Protein AF-A0A1V9G3S2-F1 (afdb_monomer)

Solvent-accessible surface area (backbone atoms only — not comparable to full-atom values): 9260 Å² total; per-residue (Å²): 131,86,78,76,66,83,57,57,68,55,54,50,47,52,50,50,33,53,51,34,44,53,53,33,52,53,51,50,54,53,57,68,68,64,76,70,94,48,82,66,55,58,58,52,54,50,54,49,58,47,56,34,50,53,49,46,52,51,48,52,52,44,67,72,45,56,88,65,54,80,70,61,67,39,54,50,50,20,49,50,29,43,46,42,25,61,47,49,43,49,50,51,48,53,49,52,50,50,50,47,69,74,71,43,94,69,85,59,66,65,58,56,52,50,53,52,48,51,39,51,54,48,26,53,49,25,46,54,55,18,50,53,33,45,50,51,44,51,50,52,44,69,65,56,80,73,72,81,74,81,73,61,95,77,59,70,80,77,72,65,84,128

Secondary structure (DSSP, 8-state):
-----THHHHHHHHHHHHHHHHHHHHHHHHHHHS----HHHHHHHHHHHHHHHHHHHHHHHHHHHTTT---HHHHHHHHHHHIIIIIIHHHHHHHHHHHHHHH-SS--HHHHHHHHHHHHHHHHHHHHHHHHHHHHHHHHHHH---------TT-GGGG---

Mean predicted aligned error: 10.39 Å

pLDDT: mean 77.56, std 13.77, range [38.25, 93.19]

Sequence (162 aa):
MQTRSWYTPFWIMVVVVIFACIQSLILFNVILKATTVSVGMGADLYVVMLLPLVLLVETIIYWVIRKRIKERKWVWVNLWLSLFGFVILRLLYLLILFIYYSFSTYHSPLVTILVSRIEYYGCWSCIIFGQIFFIVAVVRNYSNKNTLQPADPNDLLSELPG

Foldseek 3Di:
DPPPDLCVLLVLLVVLLVQLVVLLVVVLVVLVVVDDDDPVSVVVNVVSVVLSVVSVVLSVVCVVCSVLQPDCPLSVLLSVLSCCLRPVLSVVLVVVVCCCVVPDPDDDVVVNVVSVVCSVVSNVVSNVVSVVSSVVRVCVSVVPPDDDPDPDPPPPVVPDDD

Structure (mmCIF, N/CA/C/O backbone):
data_AF-A0A1V9G3S2-F1
#
_entry.id   AF-A0A1V9G3S2-F1
#
loop_
_atom_site.group_PDB
_atom_site.id
_atom_site.type_symbol
_atom_site.label_atom_id
_atom_site.label_alt_id
_atom_site.label_comp_id
_atom_site.label_asym_id
_atom_site.label_entity_id
_atom_site.label_seq_id
_atom_site.pdbx_PDB_ins_code
_atom_site.Cartn_x
_atom_site.Cartn_y
_atom_site.Cartn_z
_atom_site.occupancy
_atom_site.B_iso_or_equiv
_atom_site.auth_seq_id
_atom_site.auth_comp_id
_atom_site.auth_asym_id
_atom_site.auth_atom_id
_atom_site.pdbx_PDB_model_num
ATOM 1 N N . MET A 1 1 ? 5.519 2.482 34.082 1.00 41.91 1 MET A N 1
ATOM 2 C CA . MET A 1 1 ? 5.368 2.065 32.668 1.00 41.91 1 MET A CA 1
ATOM 3 C C . MET A 1 1 ? 4.881 3.264 31.866 1.00 41.91 1 MET A C 1
ATOM 5 O O . MET A 1 1 ? 3.764 3.704 32.097 1.00 41.91 1 MET A O 1
ATOM 9 N N . GLN A 1 2 ? 5.712 3.840 30.989 1.00 38.25 2 GLN A N 1
ATOM 10 C CA . GLN A 1 2 ? 5.280 4.940 30.116 1.00 38.25 2 GLN A CA 1
ATOM 11 C C . GLN A 1 2 ? 4.151 4.446 29.206 1.00 38.25 2 GLN A C 1
ATOM 13 O O . GLN A 1 2 ? 4.324 3.500 28.433 1.00 38.25 2 GLN A O 1
ATOM 18 N N . THR A 1 3 ? 2.985 5.077 29.310 1.00 48.62 3 THR A N 1
ATOM 19 C CA . THR A 1 3 ? 1.847 4.865 28.421 1.00 48.62 3 THR A CA 1
ATOM 20 C C . THR A 1 3 ? 2.268 5.278 27.013 1.00 48.62 3 THR A C 1
ATOM 22 O O . THR A 1 3 ? 2.220 6.448 26.647 1.00 48.62 3 THR A O 1
ATOM 25 N N . ARG A 1 4 ? 2.744 4.317 26.204 1.00 56.09 4 ARG A N 1
ATOM 26 C CA . ARG A 1 4 ? 3.074 4.569 24.793 1.00 56.09 4 ARG A CA 1
ATOM 27 C C . ARG A 1 4 ? 1.887 5.284 24.150 1.00 56.09 4 ARG A C 1
ATOM 29 O O . ARG A 1 4 ? 0.773 4.753 24.149 1.00 56.09 4 ARG A O 1
ATOM 36 N N . SER A 1 5 ? 2.135 6.479 23.635 1.00 60.56 5 SER A N 1
ATOM 37 C CA . SER A 1 5 ? 1.140 7.364 23.039 1.00 60.56 5 SER A CA 1
ATOM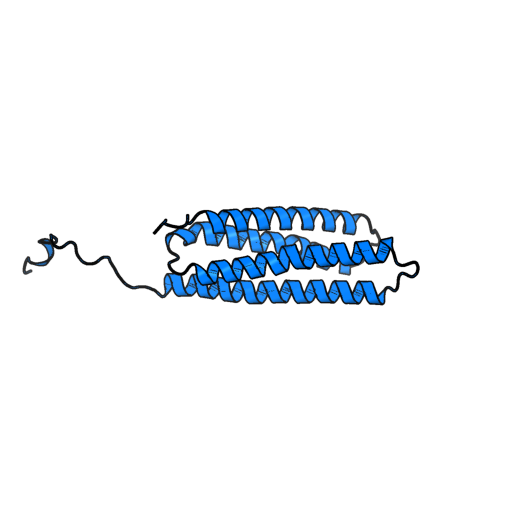 38 C C . SER A 1 5 ? 0.301 6.636 21.975 1.00 60.56 5 SER A C 1
ATOM 40 O O . SER A 1 5 ? 0.840 5.995 21.076 1.00 60.56 5 SER A O 1
ATOM 42 N N . TRP A 1 6 ? -1.032 6.709 22.072 1.00 62.22 6 TRP A N 1
ATOM 43 C CA . TRP A 1 6 ? -1.961 6.169 21.059 1.00 62.22 6 TRP A CA 1
ATOM 44 C C . TRP A 1 6 ? -1.836 6.875 19.699 1.00 62.22 6 TRP A C 1
ATOM 46 O O . TRP A 1 6 ? -2.352 6.385 18.694 1.00 62.22 6 TRP A O 1
ATOM 56 N N . TYR A 1 7 ? -1.145 8.014 19.662 1.00 69.94 7 TYR A N 1
ATOM 57 C CA . TYR A 1 7 ? -0.992 8.838 18.472 1.00 69.94 7 TYR A CA 1
ATOM 58 C C . TYR A 1 7 ? 0.050 8.284 17.492 1.00 69.94 7 TYR A C 1
ATOM 60 O O . TYR A 1 7 ? -0.078 8.515 16.295 1.00 69.94 7 TYR A O 1
ATOM 68 N N . THR A 1 8 ? 1.042 7.516 17.957 1.00 77.69 8 THR A N 1
ATOM 69 C CA . THR A 1 8 ? 2.154 7.038 17.116 1.00 77.69 8 THR A CA 1
ATOM 70 C C . THR A 1 8 ? 1.709 6.204 15.903 1.00 77.69 8 THR A C 1
ATOM 72 O O . THR A 1 8 ? 2.078 6.572 14.793 1.00 77.69 8 THR A O 1
ATOM 75 N N . PRO A 1 9 ? 0.886 5.140 16.038 1.00 78.94 9 PRO A N 1
ATOM 76 C CA . PRO A 1 9 ? 0.451 4.355 14.876 1.00 78.94 9 PRO A CA 1
ATOM 77 C C . PRO A 1 9 ? -0.442 5.151 13.914 1.00 78.94 9 PRO A C 1
ATOM 79 O O . PRO A 1 9 ? -0.352 4.959 12.708 1.00 78.94 9 PRO A O 1
ATOM 82 N N . PHE A 1 10 ? -1.255 6.086 14.422 1.00 82.50 10 PHE A N 1
ATOM 83 C CA . PHE A 1 10 ? -2.083 6.944 13.570 1.00 82.50 10 PHE A CA 1
ATOM 84 C C . PHE A 1 10 ? -1.224 7.841 12.674 1.00 82.50 10 PHE A C 1
ATOM 86 O O . PHE A 1 10 ? -1.415 7.861 11.463 1.00 82.50 10 PHE A O 1
ATOM 93 N N . TRP A 1 11 ? -0.257 8.553 13.260 1.00 85.50 11 TRP A N 1
ATOM 94 C CA . TRP A 1 11 ? 0.624 9.431 12.490 1.00 85.50 11 TRP A CA 1
ATOM 95 C C . TRP A 1 11 ? 1.443 8.659 11.460 1.00 85.50 11 TRP A C 1
ATOM 97 O O . TRP A 1 11 ? 1.634 9.149 10.353 1.00 85.50 11 TRP A O 1
ATOM 107 N N . ILE A 1 12 ? 1.862 7.432 11.781 1.00 87.25 12 ILE A N 1
ATOM 108 C CA . ILE A 1 12 ? 2.551 6.576 10.813 1.00 87.25 12 ILE A CA 1
ATOM 109 C C . ILE A 1 12 ? 1.620 6.208 9.646 1.00 87.25 12 ILE A C 1
ATOM 111 O O . ILE A 1 12 ? 2.051 6.315 8.504 1.00 87.25 12 ILE A O 1
ATOM 115 N N . MET A 1 13 ? 0.349 5.853 9.884 1.00 85.69 13 MET A N 1
ATOM 116 C CA . MET A 1 13 ? -0.605 5.604 8.788 1.00 85.69 13 MET A CA 1
ATOM 117 C C . MET A 1 13 ? -0.814 6.843 7.913 1.00 85.69 13 MET A C 1
ATOM 119 O O . MET A 1 13 ? -0.790 6.732 6.692 1.00 85.69 13 MET A O 1
ATOM 123 N N . VAL A 1 14 ? -0.942 8.030 8.516 1.00 87.50 14 VAL A N 1
ATOM 124 C CA . VAL A 1 14 ? -1.052 9.296 7.769 1.00 87.50 14 VAL A CA 1
ATOM 125 C C . VAL A 1 14 ? 0.174 9.517 6.884 1.00 87.50 14 VAL A C 1
ATOM 127 O O . VAL A 1 14 ? 0.035 9.846 5.709 1.00 87.50 14 VAL A O 1
ATOM 130 N N . VAL A 1 15 ? 1.375 9.294 7.420 1.00 89.19 15 VAL A N 1
ATOM 131 C CA . VAL A 1 15 ? 2.619 9.388 6.648 1.00 89.19 15 VAL A CA 1
ATOM 132 C C . VAL A 1 15 ? 2.617 8.382 5.493 1.00 89.19 15 VAL A C 1
ATOM 134 O O . VAL A 1 15 ? 2.918 8.764 4.365 1.00 89.19 15 VAL A O 1
ATOM 137 N N . VAL A 1 16 ? 2.214 7.130 5.730 1.00 87.75 16 VAL A N 1
ATOM 138 C CA . VAL A 1 16 ? 2.106 6.099 4.682 1.00 87.75 16 VAL A CA 1
ATOM 139 C C . VAL A 1 16 ? 1.115 6.511 3.589 1.00 87.75 16 VAL A C 1
ATOM 141 O O . VAL A 1 16 ? 1.440 6.373 2.413 1.00 87.75 16 VAL A O 1
ATOM 144 N N . VAL A 1 17 ? -0.042 7.083 3.943 1.00 88.81 17 VAL A N 1
ATOM 145 C CA . VAL A 1 17 ? -1.015 7.620 2.974 1.00 88.81 17 VAL A CA 1
ATOM 146 C C . VAL A 1 17 ? -0.388 8.724 2.125 1.00 88.81 17 VAL A C 1
ATOM 148 O O . VAL A 1 17 ? -0.503 8.689 0.904 1.00 88.81 17 VAL A O 1
ATOM 151 N N . ILE A 1 18 ? 0.309 9.683 2.744 1.00 90.25 18 ILE A N 1
ATOM 152 C CA . ILE A 1 18 ? 0.969 10.780 2.019 1.00 90.25 18 ILE A CA 1
ATOM 153 C C . ILE A 1 18 ? 1.990 10.225 1.022 1.00 90.25 18 ILE A C 1
ATOM 155 O O . ILE A 1 18 ? 1.979 10.610 -0.149 1.00 90.25 18 ILE A O 1
ATOM 159 N N . PHE A 1 19 ? 2.833 9.284 1.453 1.00 88.75 19 PHE A N 1
ATOM 160 C CA . PHE A 1 19 ? 3.797 8.633 0.567 1.00 88.75 19 PHE A CA 1
ATOM 161 C C . PHE A 1 19 ? 3.112 7.869 -0.570 1.00 88.75 19 PHE A C 1
ATOM 163 O O . PHE A 1 19 ? 3.522 8.014 -1.722 1.00 88.75 19 PHE A O 1
ATOM 170 N N . ALA A 1 20 ? 2.047 7.118 -0.281 1.00 85.75 20 ALA A N 1
ATOM 171 C CA . ALA A 1 20 ? 1.281 6.390 -1.289 1.00 85.75 20 ALA A CA 1
ATOM 172 C C . ALA A 1 20 ? 0.647 7.340 -2.322 1.00 85.75 20 ALA A C 1
ATOM 174 O O . ALA A 1 20 ? 0.705 7.068 -3.523 1.00 85.75 20 ALA A O 1
ATOM 175 N N . CYS A 1 21 ? 0.107 8.484 -1.888 1.00 87.75 21 CYS A N 1
ATOM 176 C CA . CYS A 1 21 ? -0.424 9.518 -2.777 1.00 87.75 21 CYS A CA 1
ATOM 177 C C . CYS A 1 21 ? 0.666 10.099 -3.685 1.00 87.75 21 CYS A C 1
ATOM 179 O O . CYS A 1 21 ? 0.480 10.161 -4.899 1.00 87.75 21 CYS A O 1
ATOM 181 N N . ILE A 1 22 ? 1.820 10.482 -3.126 1.00 88.50 22 ILE A N 1
ATOM 182 C CA . ILE A 1 22 ? 2.942 11.033 -3.902 1.00 88.50 22 ILE A CA 1
ATOM 183 C C . ILE A 1 22 ? 3.423 10.018 -4.943 1.00 88.50 22 ILE A C 1
ATOM 185 O O . ILE A 1 22 ? 3.563 10.356 -6.117 1.00 88.50 22 ILE A O 1
ATOM 189 N N . GLN A 1 23 ? 3.631 8.763 -4.544 1.00 82.81 23 GLN A N 1
ATOM 190 C CA . GLN A 1 23 ? 4.055 7.705 -5.461 1.00 82.81 23 GLN A CA 1
ATOM 191 C C . GLN A 1 23 ? 3.026 7.462 -6.570 1.00 82.81 23 GLN A C 1
ATOM 193 O O . GLN A 1 23 ? 3.402 7.294 -7.729 1.00 82.81 23 GLN A O 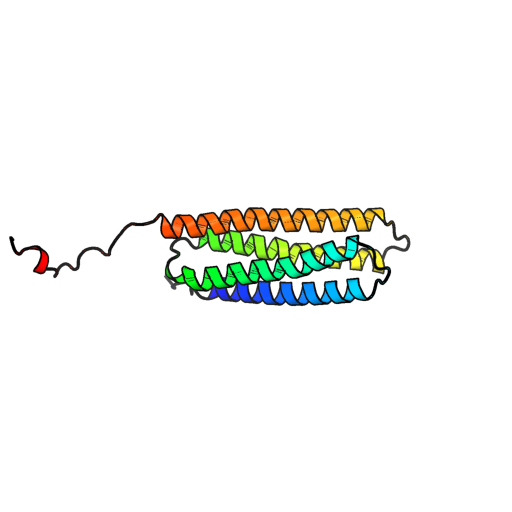1
ATOM 198 N N . SER A 1 24 ? 1.734 7.483 -6.236 1.00 83.19 24 SER A N 1
ATOM 199 C CA . SER A 1 24 ? 0.652 7.315 -7.211 1.00 83.19 24 SER A CA 1
ATOM 200 C C . SER A 1 24 ? 0.607 8.473 -8.208 1.00 83.19 24 SER A C 1
ATOM 202 O O . SER A 1 24 ? 0.467 8.233 -9.402 1.00 83.19 24 SER A O 1
ATOM 204 N N . LEU A 1 25 ? 0.828 9.714 -7.758 1.00 84.88 25 LEU A N 1
ATOM 205 C CA . LEU A 1 25 ? 0.929 10.889 -8.630 1.00 84.88 25 LEU A CA 1
ATOM 206 C C . LEU A 1 25 ? 2.154 10.840 -9.553 1.00 84.88 25 LEU A C 1
ATOM 208 O O . LEU A 1 25 ? 2.059 11.220 -10.721 1.00 84.88 25 LEU A O 1
ATOM 212 N N . ILE A 1 26 ? 3.303 10.372 -9.056 1.00 82.94 26 ILE A N 1
ATOM 213 C CA . ILE A 1 26 ? 4.501 10.176 -9.885 1.00 82.94 26 ILE A CA 1
ATOM 214 C C . ILE A 1 26 ? 4.206 9.136 -10.968 1.00 82.94 26 ILE A C 1
ATOM 216 O O . ILE A 1 26 ? 4.436 9.399 -12.147 1.00 82.94 26 ILE A O 1
ATOM 220 N N . LEU A 1 27 ? 3.650 7.983 -10.587 1.00 76.94 27 LEU A N 1
ATOM 221 C CA . LEU A 1 27 ? 3.370 6.898 -11.525 1.00 76.94 27 LEU A CA 1
ATOM 222 C C . LEU A 1 27 ? 2.308 7.299 -12.558 1.00 76.94 27 LEU A C 1
ATOM 224 O O . LEU A 1 27 ? 2.474 7.032 -13.743 1.00 76.94 27 LEU A O 1
ATOM 228 N N . PHE A 1 28 ? 1.268 8.014 -12.127 1.00 80.44 28 PHE A N 1
ATOM 229 C CA . PHE A 1 28 ? 0.245 8.590 -12.997 1.00 80.44 28 PHE A CA 1
ATOM 230 C C . PHE A 1 28 ? 0.858 9.512 -14.060 1.00 80.44 28 PHE A C 1
ATOM 232 O O . PHE A 1 28 ? 0.576 9.367 -15.248 1.00 80.44 28 PHE A O 1
ATOM 239 N N . ASN A 1 29 ? 1.759 10.413 -13.656 1.00 78.56 29 ASN A N 1
ATOM 240 C CA . ASN A 1 29 ? 2.466 11.293 -14.588 1.00 78.56 29 ASN A CA 1
ATOM 241 C C . ASN A 1 29 ? 3.364 10.525 -15.568 1.00 78.56 29 ASN A C 1
ATOM 243 O O . ASN A 1 29 ? 3.469 10.918 -16.729 1.00 78.56 29 ASN A O 1
ATOM 247 N N . VAL A 1 30 ? 4.018 9.448 -15.123 1.00 75.44 30 VAL A N 1
ATOM 248 C CA . VAL A 1 30 ? 4.837 8.589 -15.994 1.00 75.44 30 VAL A CA 1
ATOM 249 C C . VAL A 1 30 ? 3.962 7.874 -17.027 1.00 75.44 30 VAL A C 1
ATOM 251 O O . VAL A 1 30 ? 4.288 7.898 -18.211 1.00 75.44 30 VAL A O 1
ATOM 254 N N . ILE A 1 31 ? 2.827 7.308 -16.604 1.00 73.56 31 ILE A N 1
ATOM 255 C CA . ILE A 1 31 ? 1.871 6.622 -17.486 1.00 73.56 31 ILE A CA 1
ATOM 256 C C . ILE A 1 31 ? 1.319 7.585 -18.544 1.00 73.56 31 ILE A C 1
ATOM 258 O O . ILE A 1 31 ? 1.341 7.259 -19.728 1.00 73.56 31 ILE A O 1
ATOM 262 N N . LEU A 1 32 ? 0.889 8.790 -18.150 1.00 71.94 32 LEU A N 1
ATOM 263 C CA . LEU A 1 32 ? 0.362 9.788 -19.089 1.00 71.94 32 LEU A CA 1
ATOM 264 C C . LEU A 1 32 ? 1.380 10.216 -20.156 1.00 71.94 32 LEU A C 1
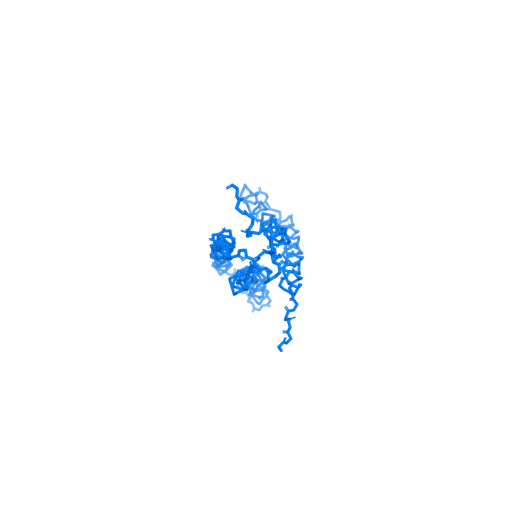ATOM 266 O O . LEU A 1 32 ? 1.001 10.525 -21.285 1.00 71.94 32 LEU A O 1
ATOM 270 N N . LYS A 1 33 ? 2.672 10.243 -19.811 1.00 71.00 33 LYS A N 1
ATOM 271 C CA . LYS A 1 33 ? 3.750 10.624 -20.733 1.00 71.00 33 LYS A CA 1
ATOM 272 C C . LYS A 1 33 ? 4.181 9.494 -21.674 1.00 71.00 33 LYS A C 1
ATOM 274 O O . LYS A 1 33 ? 4.789 9.782 -22.697 1.00 71.00 33 LYS A O 1
ATOM 279 N N . ALA A 1 34 ? 3.873 8.233 -21.367 1.00 66.62 34 ALA A N 1
ATOM 280 C CA . ALA A 1 34 ? 4.286 7.057 -22.145 1.00 66.62 34 ALA A CA 1
ATOM 281 C C . ALA A 1 34 ? 3.351 6.749 -23.341 1.00 66.62 34 ALA A C 1
ATOM 283 O O . ALA A 1 34 ? 3.080 5.596 -23.665 1.00 66.62 34 ALA A O 1
ATOM 284 N N . THR A 1 35 ? 2.811 7.784 -23.981 1.00 49.62 35 THR A N 1
ATOM 285 C CA . THR A 1 35 ? 1.619 7.778 -24.841 1.00 49.62 35 THR A CA 1
ATOM 286 C C . THR A 1 35 ? 1.674 6.815 -26.041 1.00 49.62 35 THR A C 1
ATOM 288 O O . THR A 1 35 ? 2.106 7.162 -27.133 1.00 49.62 35 THR A O 1
ATOM 291 N N . THR A 1 36 ? 1.085 5.630 -25.864 1.00 53.28 36 THR A N 1
ATOM 292 C CA . THR A 1 36 ? 0.113 5.046 -26.806 1.00 53.28 36 THR A CA 1
ATOM 293 C C . THR A 1 36 ? -1.069 4.554 -25.972 1.00 53.28 36 THR A C 1
ATOM 295 O O . THR A 1 36 ? -0.938 3.654 -25.145 1.00 53.28 36 THR A O 1
ATOM 298 N N . VAL A 1 37 ? -2.219 5.223 -26.099 1.00 52.56 37 VAL A N 1
ATOM 299 C CA . VAL A 1 37 ? -3.398 4.963 -25.259 1.00 52.56 37 VAL A CA 1
ATOM 300 C C . VAL A 1 37 ? -4.016 3.631 -25.681 1.00 52.56 37 VAL A C 1
ATOM 302 O O . VAL A 1 37 ? -4.776 3.563 -26.643 1.00 52.56 37 VAL A O 1
ATOM 305 N N . SER A 1 38 ? -3.662 2.559 -24.975 1.00 54.50 38 SER A N 1
ATOM 306 C CA . SER A 1 38 ? -4.347 1.270 -25.073 1.00 54.50 38 SER A CA 1
ATOM 307 C C . SER A 1 38 ? -5.404 1.153 -23.973 1.00 54.50 38 SER A C 1
ATOM 309 O O . SER A 1 38 ? -5.277 1.749 -22.904 1.00 54.50 38 SER A O 1
ATOM 311 N N . VAL A 1 39 ? -6.446 0.352 -24.206 1.00 53.94 39 VAL A N 1
ATOM 312 C CA . VAL A 1 39 ? -7.538 0.107 -23.240 1.00 53.94 39 VAL A CA 1
ATOM 313 C C . VAL A 1 39 ? -7.010 -0.444 -21.897 1.00 53.94 39 VAL A C 1
ATOM 315 O O . VAL A 1 39 ? -7.619 -0.210 -20.856 1.00 53.94 39 VAL A O 1
ATOM 318 N N . GLY A 1 40 ? -5.833 -1.086 -21.891 1.00 57.06 40 GLY A N 1
ATOM 319 C CA . GLY A 1 40 ? -5.159 -1.557 -20.675 1.00 57.06 40 GLY A CA 1
ATOM 320 C C . GLY A 1 40 ? -4.699 -0.438 -19.730 1.00 57.06 40 GLY A C 1
ATOM 321 O O . GLY A 1 40 ? -4.782 -0.603 -18.516 1.00 57.06 40 GLY A O 1
ATOM 322 N N . MET A 1 41 ? -4.328 0.739 -20.253 1.00 58.78 41 MET A N 1
ATOM 323 C CA . MET A 1 41 ? -3.894 1.877 -19.423 1.00 58.78 41 MET A CA 1
ATOM 324 C C . MET A 1 41 ? -5.007 2.404 -18.509 1.00 58.78 41 MET A C 1
ATOM 326 O O . MET A 1 41 ? -4.717 2.902 -17.424 1.00 58.78 41 MET A O 1
ATOM 330 N N . GLY A 1 42 ? -6.277 2.304 -18.918 1.00 56.03 42 GLY A N 1
ATOM 331 C CA . GLY A 1 42 ? -7.408 2.754 -18.099 1.00 56.03 42 GLY A CA 1
ATOM 332 C C . GLY A 1 42 ? -7.575 1.927 -16.821 1.00 56.03 42 GLY A C 1
ATOM 333 O O . GLY A 1 42 ? -7.829 2.484 -15.752 1.00 56.03 42 GLY A O 1
ATOM 334 N N . ALA A 1 43 ? -7.367 0.610 -16.916 1.00 60.38 43 ALA A N 1
ATOM 335 C CA . ALA A 1 43 ? -7.391 -0.289 -15.765 1.00 60.38 43 ALA A CA 1
ATOM 336 C C . ALA A 1 43 ? -6.202 -0.026 -14.828 1.00 60.38 43 ALA A C 1
ATOM 338 O O . ALA A 1 43 ? -6.387 0.067 -13.614 1.00 60.38 43 ALA A O 1
ATOM 339 N N . ASP A 1 44 ? -5.009 0.188 -15.386 1.00 64.81 44 ASP A N 1
ATOM 340 C CA . ASP A 1 44 ? -3.811 0.495 -14.600 1.00 64.81 44 ASP A CA 1
ATOM 341 C C . ASP A 1 44 ? -3.940 1.838 -13.863 1.00 64.81 44 ASP A C 1
ATOM 343 O O . ASP A 1 44 ? -3.636 1.931 -12.673 1.00 64.81 44 ASP A O 1
ATOM 347 N N . LEU A 1 45 ? -4.475 2.872 -14.522 1.00 66.75 45 LEU A N 1
ATOM 348 C CA . LEU A 1 45 ? -4.741 4.180 -13.911 1.00 66.75 45 LEU A CA 1
ATOM 349 C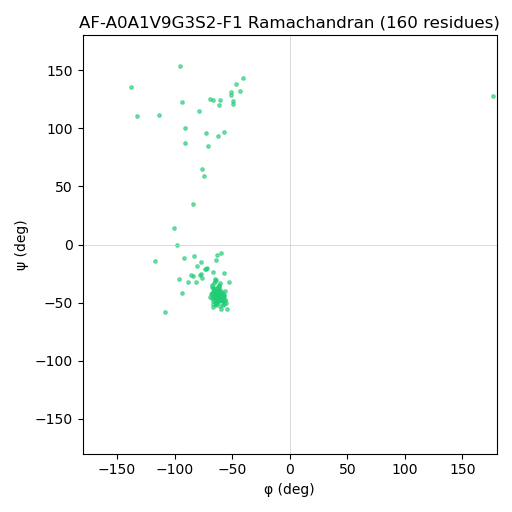 C . LEU A 1 45 ? -5.761 4.095 -12.769 1.00 66.75 45 LEU A C 1
ATOM 351 O O . LEU A 1 45 ? -5.575 4.731 -11.728 1.00 66.75 45 LEU A O 1
ATOM 355 N N . TYR A 1 46 ? -6.815 3.295 -12.942 1.00 69.19 46 TYR A N 1
ATOM 356 C CA . TYR A 1 46 ? -7.820 3.074 -11.906 1.00 69.19 46 TYR A CA 1
ATOM 357 C C . TYR A 1 46 ? -7.213 2.405 -10.666 1.00 69.19 46 TYR A C 1
ATOM 359 O O . TYR A 1 46 ? -7.418 2.873 -9.546 1.00 69.19 46 TYR A O 1
ATOM 367 N N . VAL A 1 47 ? -6.398 1.363 -10.857 1.00 70.31 47 VAL A N 1
ATOM 368 C CA . VAL A 1 47 ? -5.729 0.648 -9.757 1.00 70.31 47 VAL A CA 1
ATOM 369 C C . VAL A 1 47 ? -4.758 1.562 -9.002 1.00 70.31 47 VAL A C 1
ATOM 371 O O . VAL A 1 47 ? -4.731 1.543 -7.771 1.00 70.31 47 VAL A O 1
ATOM 374 N N . VAL A 1 48 ? -4.009 2.411 -9.714 1.00 74.00 48 VAL A N 1
ATOM 375 C CA . VAL A 1 48 ? -3.057 3.360 -9.110 1.00 74.00 48 VAL A CA 1
ATOM 376 C C . VAL A 1 48 ? -3.751 4.357 -8.178 1.00 74.00 48 VAL A C 1
ATOM 378 O O . VAL A 1 48 ? -3.203 4.681 -7.128 1.00 74.00 48 VAL A O 1
ATOM 381 N N . MET A 1 49 ? -4.956 4.818 -8.520 1.00 77.00 49 MET A N 1
ATOM 382 C CA . MET A 1 49 ? -5.713 5.767 -7.691 1.00 77.00 49 MET A CA 1
ATOM 383 C C . MET A 1 49 ? -6.520 5.091 -6.574 1.00 77.00 49 MET A C 1
ATOM 385 O O . MET A 1 49 ? -6.759 5.700 -5.531 1.00 77.00 49 MET A O 1
ATOM 389 N N . LEU A 1 50 ? -6.921 3.830 -6.757 1.00 82.25 50 LEU A N 1
ATOM 390 C CA . LEU A 1 50 ? -7.692 3.078 -5.764 1.00 82.25 50 LEU A CA 1
ATOM 391 C C . LEU A 1 50 ? -6.876 2.803 -4.490 1.00 82.25 50 LEU A C 1
ATOM 393 O O . LEU A 1 50 ? -7.380 2.929 -3.377 1.00 82.25 50 LEU A O 1
ATOM 397 N N . LEU A 1 51 ? -5.601 2.453 -4.654 1.00 81.25 51 LEU A N 1
ATOM 398 C CA . LEU A 1 51 ? -4.680 2.086 -3.575 1.00 81.25 51 LEU A CA 1
ATOM 399 C C . LEU A 1 51 ? -4.556 3.142 -2.452 1.00 81.25 51 LEU A C 1
ATOM 401 O O . LEU A 1 51 ? -4.809 2.805 -1.291 1.00 81.25 51 LEU A O 1
ATOM 405 N N . PRO A 1 52 ? -4.217 4.415 -2.738 1.00 85.19 52 PRO A N 1
ATOM 406 C CA . PRO A 1 52 ? -4.158 5.448 -1.705 1.00 85.19 52 PRO A CA 1
ATOM 407 C C . PRO A 1 52 ? -5.531 5.739 -1.085 1.00 85.19 52 PRO A C 1
ATOM 409 O O . PRO A 1 52 ? -5.609 6.077 0.096 1.00 85.19 52 PRO A O 1
ATOM 412 N N . LEU A 1 53 ? -6.618 5.567 -1.844 1.00 88.25 53 LEU A N 1
ATOM 413 C CA . LEU A 1 53 ? -7.978 5.761 -1.344 1.00 88.25 53 LEU A CA 1
ATOM 414 C C . LEU A 1 53 ? -8.349 4.693 -0.305 1.00 88.25 53 LEU A C 1
ATOM 416 O O . LEU A 1 53 ? -8.902 5.034 0.739 1.00 88.25 53 LEU A O 1
ATOM 420 N N . VAL A 1 54 ? -7.981 3.428 -0.533 1.00 87.19 54 VAL A N 1
ATOM 421 C CA . VAL A 1 54 ? -8.165 2.345 0.449 1.00 87.19 54 VAL A CA 1
ATOM 422 C C . VAL A 1 54 ? -7.439 2.671 1.758 1.00 87.19 54 VAL A C 1
ATOM 424 O O . VAL A 1 54 ? -8.059 2.643 2.820 1.00 87.19 54 VAL A O 1
ATOM 427 N N . LEU A 1 55 ? -6.165 3.073 1.697 1.00 86.88 55 LEU A N 1
ATOM 428 C CA . LEU A 1 55 ? -5.398 3.466 2.888 1.00 86.88 55 LEU A CA 1
ATOM 429 C C . LEU A 1 55 ? -5.992 4.683 3.611 1.00 86.88 55 LEU A C 1
ATOM 431 O O . LEU A 1 55 ? -5.964 4.756 4.843 1.00 86.88 55 LEU A O 1
ATOM 435 N N . LEU A 1 56 ? -6.528 5.651 2.865 1.00 89.69 56 LEU A N 1
ATOM 436 C CA . LEU A 1 56 ? -7.208 6.811 3.438 1.00 89.69 56 LEU A CA 1
ATOM 437 C C . LEU A 1 56 ? -8.448 6.370 4.227 1.00 89.69 56 LEU A C 1
ATOM 439 O O . LEU A 1 56 ? -8.620 6.782 5.376 1.00 89.69 56 LEU A O 1
ATOM 443 N N . VAL A 1 57 ? -9.275 5.495 3.647 1.00 90.69 57 VAL A N 1
ATOM 444 C CA . VAL A 1 57 ? -10.462 4.935 4.310 1.00 90.69 57 VAL A CA 1
ATOM 445 C C . VAL A 1 57 ? -10.068 4.180 5.578 1.00 90.69 57 VAL A C 1
ATOM 447 O O . VAL A 1 57 ? -10.640 4.437 6.638 1.00 90.69 57 VAL A O 1
ATOM 450 N N . GLU A 1 58 ? -9.050 3.321 5.522 1.00 87.81 58 GLU A N 1
ATOM 451 C CA . GLU A 1 58 ? -8.543 2.627 6.710 1.00 87.81 58 GLU A CA 1
ATOM 452 C C . GLU A 1 58 ? -8.067 3.593 7.796 1.00 87.81 58 GLU A C 1
ATOM 454 O O . GLU A 1 58 ? -8.366 3.407 8.977 1.00 87.81 58 GLU A O 1
ATOM 459 N N . THR A 1 59 ? -7.352 4.648 7.405 1.00 88.50 59 THR A N 1
ATOM 460 C CA . THR A 1 59 ? -6.833 5.664 8.328 1.00 88.50 59 THR A CA 1
ATOM 461 C C . THR A 1 59 ? -7.971 6.414 9.023 1.00 88.50 59 THR A C 1
ATOM 463 O O . THR A 1 59 ? -7.910 6.644 10.235 1.00 88.50 59 THR A O 1
ATOM 466 N N . ILE A 1 60 ? -9.036 6.751 8.289 1.00 89.88 60 ILE A N 1
ATOM 467 C CA . ILE A 1 60 ? -10.241 7.388 8.837 1.00 89.88 60 ILE A CA 1
ATOM 468 C C . ILE A 1 60 ? -10.951 6.439 9.803 1.00 89.88 60 ILE A C 1
ATOM 470 O O . ILE A 1 60 ? -11.254 6.831 10.933 1.00 89.88 60 ILE A O 1
ATOM 474 N N . ILE A 1 61 ? -11.175 5.182 9.405 1.00 88.50 61 ILE A N 1
ATOM 475 C CA . ILE A 1 61 ? -11.809 4.187 10.277 1.00 88.50 61 ILE A CA 1
ATOM 476 C C . ILE A 1 61 ? -10.982 4.037 11.554 1.00 88.50 61 ILE A C 1
ATOM 478 O O . ILE A 1 61 ? -11.533 4.142 12.651 1.00 88.50 61 ILE A O 1
ATOM 482 N N . TYR A 1 62 ? -9.661 3.883 11.431 1.00 84.75 62 TYR A N 1
ATOM 483 C CA . TYR A 1 62 ? -8.752 3.786 12.566 1.00 84.75 62 TYR A CA 1
ATOM 484 C C . TYR A 1 62 ? -8.852 5.005 13.488 1.00 84.75 62 TYR A C 1
ATOM 486 O O . TYR A 1 62 ? -8.960 4.843 14.703 1.00 84.75 62 TYR A O 1
ATOM 494 N N . TRP A 1 63 ? -8.891 6.224 12.945 1.00 85.44 63 TRP A N 1
ATOM 495 C CA . TRP A 1 63 ? -9.065 7.444 13.738 1.00 85.44 63 TRP A CA 1
ATOM 496 C C . TRP A 1 63 ? -10.335 7.422 14.597 1.00 85.44 63 TRP A C 1
ATOM 498 O O . TRP A 1 63 ? -10.295 7.838 15.762 1.00 85.44 63 TRP A O 1
ATOM 508 N N . VAL A 1 64 ? -11.438 6.908 14.046 1.00 86.38 64 VAL A N 1
ATOM 509 C CA . VAL A 1 64 ? -12.725 6.793 14.743 1.00 86.38 64 VAL A CA 1
ATOM 510 C C . VAL A 1 64 ? -12.660 5.738 15.851 1.00 86.38 64 VAL A C 1
ATOM 512 O O . VAL A 1 64 ? -13.086 5.996 16.979 1.00 86.38 64 VAL A O 1
ATOM 515 N N . ILE A 1 65 ? -12.087 4.563 15.578 1.00 84.44 65 ILE A N 1
ATOM 516 C CA . ILE A 1 65 ? -12.120 3.429 16.517 1.00 84.44 65 ILE A CA 1
ATOM 517 C C . ILE A 1 65 ? -10.927 3.360 17.483 1.00 84.44 65 ILE A C 1
ATOM 519 O O . ILE A 1 65 ? -10.989 2.609 18.458 1.00 84.44 65 ILE A O 1
ATOM 523 N N . ARG A 1 66 ? -9.855 4.142 17.276 1.00 78.94 66 ARG A N 1
ATOM 524 C CA . ARG A 1 66 ? -8.589 4.061 18.045 1.00 78.94 66 ARG A CA 1
ATOM 525 C C . ARG A 1 66 ? -8.750 4.142 19.559 1.00 78.94 66 ARG A C 1
ATOM 527 O O . ARG A 1 66 ? -7.964 3.542 20.277 1.00 78.94 66 ARG A O 1
ATOM 534 N N . LYS A 1 67 ? -9.747 4.888 20.054 1.00 77.62 67 LYS A N 1
ATOM 535 C CA . LYS A 1 67 ? -9.996 5.037 21.499 1.00 77.62 67 LYS A CA 1
ATOM 536 C C . LYS A 1 67 ? -10.578 3.765 22.123 1.00 77.62 67 LYS A C 1
ATOM 538 O O . LYS A 1 67 ? -10.527 3.616 23.336 1.00 77.62 67 LYS A O 1
ATOM 543 N N . ARG A 1 68 ? -11.154 2.881 21.304 1.00 77.38 68 ARG A N 1
ATOM 544 C CA . ARG A 1 68 ? -11.824 1.651 21.740 1.00 77.38 68 ARG A CA 1
ATOM 545 C C . ARG A 1 68 ? -10.904 0.431 21.663 1.00 77.38 68 ARG A C 1
ATOM 547 O O . ARG A 1 68 ? -11.033 -0.475 22.477 1.00 77.38 68 ARG A O 1
ATOM 554 N N . ILE A 1 69 ? -9.945 0.430 20.732 1.00 74.44 69 ILE A N 1
ATOM 555 C CA . ILE A 1 69 ? -9.020 -0.693 20.530 1.00 74.44 69 ILE A CA 1
ATOM 556 C C . ILE A 1 69 ? -8.216 -0.937 21.815 1.00 74.44 69 ILE A C 1
ATOM 558 O O . ILE A 1 69 ? -7.534 -0.041 22.291 1.00 74.44 69 ILE A O 1
ATOM 562 N N . LYS A 1 70 ? -8.254 -2.158 22.363 1.00 71.88 70 LYS A N 1
ATOM 563 C CA . LYS A 1 70 ? -7.395 -2.576 23.492 1.00 71.88 70 LYS A CA 1
ATOM 564 C C . LYS A 1 70 ? -6.106 -3.253 23.006 1.00 71.88 70 LYS A C 1
ATOM 566 O O . LYS A 1 70 ? -5.015 -2.969 23.499 1.00 71.88 70 LYS A O 1
ATOM 571 N N . GLU A 1 71 ? -6.208 -4.108 21.988 1.00 78.81 71 GLU A N 1
ATOM 572 C CA . GLU A 1 71 ? -5.085 -4.885 21.449 1.00 78.81 71 GLU A CA 1
ATOM 573 C C . GLU A 1 71 ? -4.373 -4.153 20.304 1.00 78.81 71 GLU A C 1
ATOM 575 O O . GLU A 1 71 ? -4.792 -4.195 19.150 1.00 78.81 71 GLU A O 1
ATOM 580 N N . ARG A 1 72 ? -3.234 -3.516 20.599 1.00 77.88 72 ARG A N 1
ATOM 581 C CA . ARG A 1 72 ? -2.453 -2.785 19.582 1.00 77.88 72 ARG A CA 1
ATOM 582 C C . ARG A 1 72 ? -1.703 -3.682 18.595 1.00 77.88 72 ARG A C 1
ATOM 584 O O . ARG A 1 72 ? -1.319 -3.206 17.534 1.00 77.88 72 ARG A O 1
ATOM 591 N N . LYS A 1 73 ? -1.452 -4.951 18.939 1.00 85.94 73 LYS A N 1
ATOM 592 C CA . LYS A 1 73 ? -0.596 -5.852 18.142 1.00 85.94 73 LYS A CA 1
ATOM 593 C C . LYS A 1 73 ? -1.115 -6.015 16.708 1.00 85.94 73 LYS A C 1
ATOM 595 O O . LYS A 1 73 ? -0.340 -5.868 15.774 1.00 85.94 73 LYS A O 1
ATOM 600 N N . TRP A 1 74 ? -2.419 -6.222 16.538 1.00 86.44 74 TRP A N 1
ATOM 601 C CA . TRP A 1 74 ? -3.045 -6.415 15.223 1.00 86.44 74 TRP A CA 1
ATOM 602 C C . TRP A 1 74 ? -2.998 -5.169 14.344 1.00 86.44 74 TRP A C 1
ATOM 604 O O . TRP A 1 74 ? -2.737 -5.264 13.150 1.00 86.44 74 TRP A O 1
ATOM 614 N N . VAL A 1 75 ? -3.164 -3.995 14.955 1.00 84.38 75 VAL A N 1
ATOM 615 C CA . VAL A 1 75 ? -3.021 -2.707 14.267 1.00 84.38 75 VAL A CA 1
ATOM 616 C C . VAL A 1 75 ? -1.599 -2.543 13.741 1.00 84.38 75 VAL A C 1
ATOM 618 O O . VAL A 1 75 ? -1.413 -2.140 12.600 1.00 84.38 75 VAL A O 1
ATOM 621 N N . TRP A 1 76 ? -0.593 -2.888 14.551 1.00 87.38 76 TRP A N 1
ATOM 622 C CA . TRP A 1 76 ? 0.802 -2.839 14.117 1.00 87.38 76 TRP A CA 1
ATOM 623 C C . TRP A 1 76 ? 1.092 -3.822 12.987 1.00 87.38 76 TRP A C 1
ATOM 625 O O . TRP A 1 76 ? 1.804 -3.456 12.063 1.00 87.38 76 TRP A O 1
ATOM 635 N N . VAL A 1 77 ? 0.534 -5.035 13.024 1.00 90.50 77 VAL A N 1
ATOM 636 C CA . VAL A 1 77 ? 0.684 -6.001 11.924 1.00 90.50 77 VAL A CA 1
ATOM 637 C C . VAL A 1 77 ? 0.067 -5.457 10.633 1.00 90.50 77 VAL A C 1
ATOM 639 O O . VAL A 1 77 ? 0.747 -5.459 9.610 1.00 90.50 77 VAL A O 1
ATOM 642 N N . ASN A 1 78 ? -1.158 -4.914 10.682 1.00 90.12 78 ASN A N 1
ATOM 643 C CA . ASN A 1 78 ? -1.766 -4.268 9.513 1.00 90.12 78 ASN A CA 1
ATOM 644 C C . ASN A 1 78 ? -0.901 -3.112 8.994 1.00 90.12 78 ASN A C 1
ATOM 646 O O . ASN A 1 78 ? -0.657 -2.997 7.797 1.00 90.12 78 ASN A O 1
ATOM 650 N N . LEU A 1 79 ? -0.392 -2.278 9.902 1.00 88.50 79 LEU A N 1
ATOM 651 C CA . LEU A 1 79 ? 0.450 -1.141 9.555 1.00 88.50 79 LEU A CA 1
ATOM 652 C C . LEU A 1 79 ? 1.751 -1.581 8.881 1.00 88.50 79 LEU A C 1
ATOM 654 O O . LEU A 1 79 ? 2.146 -0.980 7.888 1.00 88.50 79 LEU A O 1
ATOM 658 N N . TRP A 1 80 ? 2.410 -2.624 9.392 1.00 91.25 80 TRP A N 1
ATOM 659 C CA . TRP A 1 80 ? 3.630 -3.163 8.791 1.00 91.25 80 TRP A CA 1
ATOM 660 C C . TRP A 1 80 ? 3.367 -3.771 7.417 1.00 91.25 80 TRP A C 1
ATOM 662 O O . TRP A 1 80 ? 4.142 -3.520 6.499 1.00 91.25 80 TRP A O 1
ATOM 672 N N . LEU A 1 81 ? 2.269 -4.510 7.254 1.00 91.69 81 LEU A N 1
ATOM 673 C CA . LEU A 1 81 ? 1.868 -5.061 5.957 1.00 91.69 81 LEU A CA 1
ATOM 674 C C . LEU A 1 81 ? 1.517 -3.960 4.958 1.00 91.69 81 LEU A C 1
ATOM 676 O O . LEU A 1 81 ? 1.932 -4.029 3.805 1.00 91.69 81 LEU A O 1
ATOM 680 N N . SER A 1 82 ? 0.833 -2.912 5.413 1.00 87.56 82 SER A N 1
ATOM 681 C CA . SER A 1 82 ? 0.526 -1.735 4.603 1.00 87.56 82 SER A CA 1
ATOM 682 C C . SER A 1 82 ? 1.808 -1.003 4.197 1.00 87.56 82 SER A C 1
ATOM 684 O O . SER A 1 82 ? 2.052 -0.751 3.023 1.00 87.56 82 SER A O 1
ATOM 686 N N . LEU A 1 83 ? 2.701 -0.719 5.141 1.00 89.06 83 LEU A N 1
ATOM 687 C CA . LEU A 1 83 ? 3.972 -0.064 4.844 1.00 89.06 83 LEU A CA 1
ATOM 688 C C . LEU A 1 83 ? 4.824 -0.905 3.882 1.00 89.06 83 LEU A C 1
ATOM 690 O O . LEU A 1 83 ? 5.407 -0.373 2.937 1.00 89.06 83 LEU A O 1
ATOM 694 N N . PHE A 1 84 ? 4.865 -2.222 4.078 1.00 90.62 84 PHE A N 1
ATOM 695 C CA . PHE A 1 84 ? 5.606 -3.117 3.201 1.00 90.62 84 PHE A CA 1
ATOM 696 C C . PHE A 1 84 ? 5.001 -3.175 1.790 1.00 90.62 84 PHE A C 1
ATOM 698 O O . PHE A 1 84 ? 5.722 -2.987 0.813 1.00 90.62 84 PHE A O 1
ATOM 705 N N . GLY A 1 85 ? 3.685 -3.368 1.684 1.00 87.31 85 GLY A N 1
ATOM 706 C CA . GLY A 1 85 ? 2.963 -3.491 0.416 1.00 87.31 85 GLY A CA 1
ATOM 707 C C . GLY A 1 85 ? 2.925 -2.205 -0.404 1.00 87.31 85 GLY A C 1
ATOM 708 O O . GLY A 1 85 ? 3.185 -2.235 -1.604 1.00 87.31 85 GLY A O 1
ATOM 709 N N . PHE A 1 86 ? 2.620 -1.076 0.236 1.00 83.25 86 PHE A N 1
ATOM 710 C CA . PHE A 1 86 ? 2.416 0.194 -0.459 1.00 83.25 86 PHE A CA 1
ATOM 711 C C . PHE A 1 86 ? 3.703 0.996 -0.646 1.00 83.25 86 PHE A C 1
ATOM 713 O O . PHE A 1 86 ? 3.822 1.705 -1.638 1.00 83.25 86 PHE A O 1
ATOM 720 N N . VAL A 1 87 ? 4.663 0.902 0.282 1.00 86.19 87 VAL A N 1
ATOM 721 C CA . VAL A 1 87 ? 5.878 1.733 0.244 1.00 86.19 87 VAL A CA 1
ATOM 722 C C . VAL A 1 87 ? 7.100 0.911 -0.140 1.00 86.19 87 VAL A C 1
ATOM 724 O O . VAL A 1 87 ? 7.754 1.230 -1.130 1.00 86.19 87 VAL A O 1
ATOM 727 N N . ILE A 1 88 ? 7.425 -0.145 0.614 1.00 89.50 88 ILE A N 1
ATOM 728 C CA . ILE A 1 88 ? 8.689 -0.881 0.428 1.00 89.50 88 ILE A CA 1
ATOM 729 C C . ILE A 1 88 ? 8.715 -1.608 -0.918 1.00 89.50 88 ILE A C 1
ATOM 731 O O . ILE A 1 88 ? 9.659 -1.424 -1.681 1.00 89.50 88 ILE A O 1
ATOM 735 N N . LEU A 1 89 ? 7.684 -2.394 -1.237 1.00 89.38 89 LEU A N 1
ATOM 736 C CA . LEU A 1 89 ? 7.579 -3.123 -2.508 1.00 89.38 89 LEU A CA 1
ATOM 737 C C . LEU A 1 89 ? 7.663 -2.180 -3.713 1.00 89.38 89 LEU A C 1
ATOM 739 O O . LEU A 1 89 ? 8.402 -2.440 -4.661 1.00 89.38 89 LEU A O 1
ATOM 743 N N . ARG A 1 90 ? 6.974 -1.041 -3.631 1.00 84.94 90 ARG A N 1
ATOM 744 C CA . ARG A 1 90 ? 6.968 0.001 -4.661 1.00 84.94 90 ARG A CA 1
ATOM 745 C C . ARG A 1 90 ? 8.344 0.648 -4.841 1.00 84.94 90 ARG A C 1
ATOM 747 O O . ARG A 1 90 ? 8.795 0.849 -5.965 1.00 84.94 90 ARG A O 1
ATOM 754 N N . LEU A 1 91 ? 9.031 0.960 -3.740 1.00 86.75 91 LEU A N 1
ATOM 755 C CA . LEU A 1 91 ? 10.391 1.502 -3.777 1.00 86.75 91 LEU A CA 1
ATOM 756 C C . LEU A 1 91 ? 11.385 0.490 -4.344 1.00 86.75 91 LEU A C 1
ATOM 758 O O . LEU A 1 91 ? 12.224 0.868 -5.156 1.00 86.75 91 LEU A O 1
ATOM 762 N N . LEU A 1 92 ? 11.273 -0.786 -3.966 1.00 89.00 92 LEU A N 1
ATOM 763 C CA . LEU A 1 92 ? 12.095 -1.857 -4.529 1.00 89.00 92 LEU A CA 1
ATOM 764 C C . LEU A 1 92 ? 11.858 -2.004 -6.032 1.00 89.00 92 LEU A C 1
ATOM 766 O O . LEU A 1 92 ? 12.821 -2.101 -6.783 1.00 89.00 92 LEU A O 1
ATOM 770 N N . TYR A 1 93 ? 10.606 -1.948 -6.482 1.00 86.69 93 TYR A N 1
ATOM 771 C CA . TYR A 1 93 ? 10.268 -1.945 -7.904 1.00 86.69 93 TYR A CA 1
ATOM 772 C C . TYR A 1 93 ? 10.942 -0.790 -8.653 1.00 86.69 93 TYR A C 1
ATOM 774 O O . TYR A 1 93 ? 11.637 -1.019 -9.643 1.00 86.69 93 TYR A O 1
ATOM 782 N N . LEU A 1 94 ? 10.805 0.441 -8.149 1.00 84.62 94 LEU A N 1
ATOM 783 C CA . LEU A 1 94 ? 11.436 1.618 -8.751 1.00 84.62 94 LEU A CA 1
ATOM 784 C C . LEU A 1 94 ? 12.966 1.518 -8.749 1.00 84.62 94 LEU A C 1
ATOM 786 O O . LEU A 1 94 ? 13.596 1.868 -9.743 1.00 84.62 94 LEU A O 1
ATOM 790 N N . LEU A 1 95 ? 13.561 1.012 -7.667 1.00 87.31 95 LEU A N 1
ATOM 791 C CA . LEU A 1 95 ? 15.003 0.814 -7.554 1.00 87.31 95 LEU A CA 1
ATOM 792 C C . LEU A 1 95 ? 15.507 -0.227 -8.559 1.00 87.31 95 LEU A C 1
ATOM 794 O O . LEU A 1 95 ? 16.500 0.015 -9.240 1.00 87.31 95 LEU A O 1
ATOM 798 N N . ILE A 1 96 ? 14.816 -1.363 -8.682 1.00 88.06 96 ILE A N 1
ATOM 799 C CA . ILE A 1 96 ? 15.175 -2.419 -9.634 1.00 88.06 96 ILE A CA 1
ATOM 800 C C . ILE A 1 96 ? 15.072 -1.890 -11.064 1.00 88.06 96 ILE A C 1
ATOM 802 O O . ILE A 1 96 ? 15.995 -2.100 -11.847 1.00 88.06 96 ILE A O 1
ATOM 806 N N . LEU A 1 97 ? 14.004 -1.158 -11.401 1.00 83.69 97 LEU A N 1
ATOM 807 C CA . LEU A 1 97 ? 13.886 -0.522 -12.712 1.00 83.69 97 LEU A CA 1
ATOM 808 C C . LEU A 1 97 ? 14.995 0.501 -12.954 1.00 83.69 97 LEU A C 1
ATOM 810 O O . LEU A 1 97 ? 15.585 0.506 -14.030 1.00 83.69 97 LEU A O 1
ATOM 814 N N . PHE A 1 98 ? 15.311 1.342 -11.970 1.00 84.56 98 PHE A N 1
ATOM 815 C CA . PHE A 1 98 ? 16.376 2.331 -12.095 1.00 84.56 98 PHE A CA 1
ATOM 816 C C . PHE A 1 98 ? 17.733 1.672 -12.361 1.00 84.56 98 PHE A C 1
ATOM 818 O O . PHE A 1 98 ? 18.432 2.079 -13.287 1.00 84.56 98 PHE A O 1
ATOM 825 N N . ILE A 1 99 ? 18.084 0.628 -11.602 1.00 87.62 99 ILE A N 1
ATOM 826 C CA . ILE A 1 99 ? 19.322 -0.135 -11.809 1.00 87.62 99 ILE A CA 1
ATOM 827 C C . ILE A 1 99 ? 19.304 -0.790 -13.195 1.00 87.62 99 ILE A C 1
ATOM 829 O O . ILE A 1 99 ? 20.277 -0.703 -13.940 1.00 87.62 99 ILE A O 1
ATOM 833 N N . TYR A 1 100 ? 18.182 -1.398 -13.573 1.00 85.12 100 TYR A N 1
ATOM 834 C CA . TYR A 1 100 ? 18.039 -2.079 -14.852 1.00 85.12 100 TYR A CA 1
ATOM 835 C C . TYR A 1 100 ? 18.219 -1.142 -16.053 1.00 85.12 100 TYR A C 1
ATOM 837 O O . TYR A 1 100 ? 18.962 -1.468 -16.975 1.00 85.12 100 TYR A O 1
ATOM 845 N N . TYR A 1 101 ? 17.591 0.036 -16.033 1.00 82.50 101 TYR A N 1
ATOM 846 C CA . TYR A 1 101 ? 17.714 1.015 -17.115 1.00 82.50 101 TYR A CA 1
ATOM 847 C C . TYR A 1 101 ? 19.045 1.775 -17.098 1.00 82.50 101 TYR A C 1
ATOM 849 O O . TYR A 1 101 ? 19.517 2.170 -18.158 1.00 82.50 101 TYR A O 1
ATOM 857 N N . SER A 1 102 ? 19.666 1.962 -15.931 1.00 86.50 102 SER A N 1
ATOM 858 C CA . SER A 1 102 ? 20.938 2.694 -15.824 1.00 86.50 102 SER A CA 1
ATOM 859 C C . SER A 1 102 ? 22.161 1.845 -16.173 1.00 86.50 102 SER A C 1
ATOM 861 O O . SER A 1 102 ? 23.145 2.381 -16.674 1.00 86.50 102 SER A O 1
ATOM 863 N N . PHE A 1 103 ? 22.126 0.537 -15.893 1.00 84.56 103 PHE A N 1
ATOM 864 C CA . PHE A 1 103 ? 23.309 -0.329 -15.990 1.00 84.56 103 PHE A CA 1
ATOM 865 C C . PHE A 1 103 ? 23.198 -1.452 -17.028 1.00 84.56 103 PHE A C 1
ATOM 867 O O . PHE A 1 103 ? 24.220 -2.049 -17.364 1.00 84.56 103 PHE A O 1
ATOM 874 N N . SER A 1 104 ? 22.007 -1.763 -17.556 1.00 78.94 104 SER A N 1
ATOM 875 C CA . SER A 1 104 ? 21.867 -2.787 -18.599 1.00 78.94 104 SER A CA 1
ATOM 876 C C . SER A 1 104 ? 21.915 -2.171 -19.993 1.00 78.94 104 SER A C 1
ATOM 878 O O . SER A 1 104 ? 21.070 -1.354 -20.340 1.00 78.94 104 SER A O 1
ATOM 880 N N . THR A 1 105 ? 22.850 -2.618 -20.831 1.00 73.19 105 THR A N 1
ATOM 881 C CA . THR A 1 105 ? 22.903 -2.240 -22.257 1.00 73.19 105 THR A CA 1
ATOM 882 C C . THR A 1 105 ? 21.814 -2.939 -23.081 1.00 73.19 105 THR A C 1
ATOM 884 O O . THR A 1 105 ? 21.440 -2.464 -24.149 1.00 73.19 105 THR A O 1
ATOM 887 N N . TYR A 1 106 ? 21.283 -4.061 -22.579 1.00 71.44 106 TYR A N 1
ATOM 888 C CA . TYR A 1 106 ? 20.206 -4.821 -23.209 1.00 71.44 106 TYR A CA 1
ATOM 889 C C . TYR A 1 106 ? 18.945 -4.770 -22.345 1.00 71.44 106 TYR A C 1
ATOM 891 O O . TYR A 1 106 ? 18.881 -5.357 -21.262 1.00 71.44 106 TYR A O 1
ATOM 899 N N . HIS A 1 107 ? 17.917 -4.084 -22.840 1.00 79.00 107 HIS A N 1
ATOM 900 C CA . HIS A 1 107 ? 16.612 -4.016 -22.190 1.00 79.00 107 HIS A CA 1
ATOM 901 C C . HIS A 1 107 ? 15.710 -5.146 -22.706 1.00 79.00 107 HIS A C 1
ATOM 903 O O . HIS A 1 107 ? 14.952 -4.992 -23.659 1.00 79.00 107 HIS A O 1
ATOM 909 N N . SER A 1 108 ? 15.796 -6.308 -22.063 1.00 82.12 108 SER A N 1
ATOM 910 C CA . SER A 1 108 ? 14.815 -7.383 -22.207 1.00 82.12 108 SER A CA 1
ATOM 911 C C . SER A 1 108 ? 13.444 -6.982 -21.625 1.00 82.12 108 SER A C 1
ATOM 913 O O . SER A 1 108 ? 13.351 -6.672 -20.431 1.00 82.12 108 SER A O 1
ATOM 915 N N . PRO A 1 109 ? 12.354 -7.044 -22.410 1.00 78.94 109 PRO A N 1
ATOM 916 C CA . PRO A 1 109 ? 11.007 -6.751 -21.918 1.00 78.94 109 PRO A CA 1
ATOM 917 C C . PRO A 1 109 ? 10.516 -7.788 -20.896 1.00 78.94 109 PRO A C 1
ATOM 919 O O . PRO A 1 109 ? 9.680 -7.476 -20.050 1.00 78.94 109 PRO A O 1
ATOM 922 N N . LEU A 1 110 ? 11.058 -9.013 -20.924 1.00 83.69 110 LEU A N 1
ATOM 923 C CA . LEU A 1 110 ? 10.683 -10.081 -19.991 1.00 83.69 110 LEU A CA 1
ATOM 924 C C . LEU A 1 110 ? 11.035 -9.736 -18.545 1.00 83.69 110 LEU A C 1
ATOM 926 O O . LEU A 1 110 ? 10.256 -10.040 -17.644 1.00 83.69 110 LEU A O 1
ATOM 930 N N . VAL A 1 111 ? 12.180 -9.081 -18.324 1.00 82.00 111 VAL A N 1
ATOM 931 C CA . VAL A 1 111 ? 12.604 -8.664 -16.982 1.00 82.00 111 VAL A CA 1
ATOM 932 C C . VAL A 1 111 ? 11.609 -7.650 -16.435 1.00 82.00 111 VAL A C 1
ATOM 934 O O . VAL A 1 111 ? 11.065 -7.860 -15.357 1.00 82.00 111 VAL A O 1
ATOM 937 N N . THR A 1 112 ? 11.285 -6.609 -17.205 1.00 79.88 112 THR A N 1
ATOM 938 C CA . THR A 1 112 ? 10.303 -5.594 -16.805 1.00 79.88 112 THR A CA 1
ATOM 939 C C . THR A 1 112 ? 8.948 -6.220 -16.476 1.00 79.88 112 THR A C 1
ATOM 941 O O . THR A 1 112 ? 8.414 -5.964 -15.402 1.00 79.88 112 THR A O 1
ATOM 944 N N . ILE A 1 113 ? 8.431 -7.112 -17.332 1.00 82.88 113 ILE A N 1
ATOM 945 C CA . ILE A 1 113 ? 7.155 -7.809 -17.093 1.00 82.88 113 ILE A CA 1
ATOM 946 C C . ILE A 1 113 ? 7.199 -8.623 -15.796 1.00 82.88 113 ILE A C 1
ATOM 948 O O . ILE A 1 113 ? 6.247 -8.596 -15.015 1.00 82.88 113 ILE A O 1
ATOM 952 N N . LEU A 1 114 ? 8.286 -9.358 -15.558 1.00 86.69 114 LEU A N 1
ATOM 953 C CA . LEU A 1 114 ? 8.429 -10.201 -14.376 1.00 86.69 114 LEU A CA 1
ATOM 954 C C . LEU A 1 114 ? 8.496 -9.362 -13.095 1.00 86.69 114 LEU A C 1
ATOM 956 O O . LEU A 1 114 ? 7.772 -9.656 -12.145 1.00 86.69 114 LEU A O 1
ATOM 960 N N . VAL A 1 115 ? 9.289 -8.287 -13.085 1.00 85.88 115 VAL A N 1
ATOM 961 C CA . VAL A 1 115 ? 9.395 -7.392 -11.924 1.00 85.88 115 VAL A CA 1
ATOM 962 C C . VAL A 1 115 ? 8.064 -6.678 -11.654 1.00 85.88 115 VAL A C 1
ATOM 964 O O . VAL A 1 115 ? 7.632 -6.632 -10.503 1.00 85.88 115 VAL A O 1
ATOM 967 N N . SER A 1 116 ? 7.360 -6.206 -12.690 1.00 83.12 116 SER A N 1
ATOM 968 C CA . SER A 1 116 ? 6.025 -5.604 -12.541 1.00 83.12 116 SER A CA 1
ATOM 969 C C . SER A 1 116 ? 4.996 -6.596 -11.997 1.00 83.12 116 SER A C 1
ATOM 971 O O . SER A 1 116 ? 4.203 -6.238 -11.134 1.00 83.12 116 SER A O 1
ATOM 973 N N . ARG A 1 117 ? 5.012 -7.863 -12.438 1.00 86.19 117 ARG A N 1
ATOM 974 C CA . ARG A 1 117 ? 4.111 -8.896 -11.898 1.00 86.19 117 ARG A CA 1
ATOM 975 C C . ARG A 1 117 ? 4.402 -9.204 -10.432 1.00 86.19 117 ARG A C 1
ATOM 977 O O . ARG A 1 117 ? 3.463 -9.336 -9.654 1.00 86.19 117 ARG A O 1
ATOM 984 N N . ILE A 1 118 ? 5.676 -9.314 -10.051 1.00 88.56 118 ILE A N 1
ATOM 985 C CA . ILE A 1 118 ? 6.066 -9.550 -8.654 1.00 88.56 118 ILE A CA 1
ATOM 986 C C . ILE A 1 118 ? 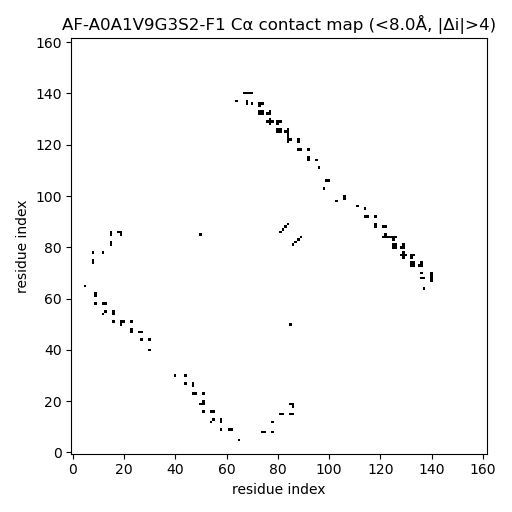5.594 -8.398 -7.766 1.00 88.56 118 ILE A C 1
ATOM 988 O O . ILE A 1 118 ? 5.014 -8.655 -6.712 1.00 88.56 118 ILE A O 1
ATOM 992 N N . GLU A 1 119 ? 5.798 -7.148 -8.193 1.00 87.94 119 GLU A N 1
ATOM 993 C CA . GLU A 1 119 ? 5.309 -5.984 -7.447 1.00 87.94 119 GLU A CA 1
ATOM 994 C C . GLU A 1 119 ? 3.786 -6.005 -7.329 1.00 87.94 119 GLU A C 1
ATOM 996 O O . GLU A 1 119 ? 3.270 -5.907 -6.217 1.00 87.94 119 GLU A O 1
ATOM 1001 N N . TYR A 1 120 ? 3.079 -6.241 -8.434 1.00 85.00 120 TYR A N 1
ATOM 1002 C CA . TYR A 1 120 ? 1.622 -6.258 -8.462 1.00 85.00 120 TYR A CA 1
ATOM 1003 C C . TYR A 1 120 ? 1.038 -7.325 -7.525 1.00 85.00 120 TYR A C 1
ATOM 1005 O O . TYR A 1 120 ? 0.253 -7.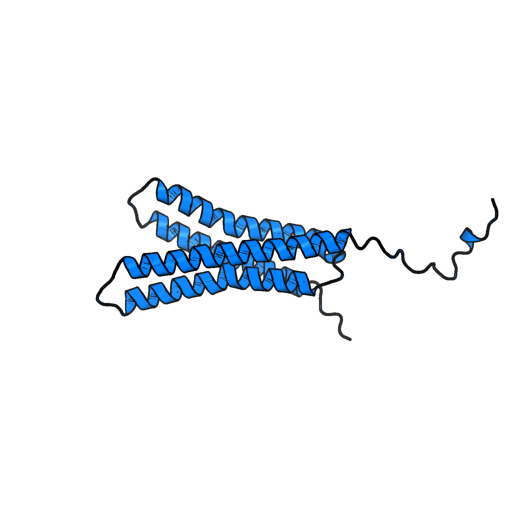011 -6.628 1.00 85.00 120 TYR A O 1
ATOM 1013 N N . TYR A 1 121 ? 1.442 -8.591 -7.680 1.00 88.50 121 TYR A N 1
ATOM 1014 C CA . TYR A 1 121 ? 0.938 -9.683 -6.840 1.00 88.50 121 TYR A CA 1
ATOM 1015 C C . TYR A 1 121 ? 1.394 -9.549 -5.386 1.00 88.50 121 TYR A C 1
ATOM 1017 O O . TYR A 1 121 ? 0.624 -9.851 -4.471 1.00 88.50 121 TYR A O 1
ATOM 1025 N N . GLY A 1 122 ? 2.619 -9.071 -5.158 1.00 90.25 122 GLY A N 1
ATOM 1026 C CA . GLY A 1 122 ? 3.145 -8.805 -3.823 1.00 90.25 122 GLY A CA 1
ATOM 1027 C C . GLY A 1 122 ? 2.345 -7.724 -3.100 1.00 90.25 122 GLY A C 1
ATOM 1028 O O . GLY A 1 122 ? 1.944 -7.924 -1.953 1.00 90.25 122 GLY A O 1
ATOM 1029 N N . CYS A 1 123 ? 2.047 -6.617 -3.784 1.00 87.06 123 CYS A N 1
ATOM 1030 C CA . CYS A 1 123 ? 1.244 -5.518 -3.258 1.00 87.06 123 CYS A CA 1
ATOM 1031 C C . CYS A 1 123 ? -0.165 -5.999 -2.887 1.00 87.06 123 CYS A C 1
ATOM 1033 O O . CYS A 1 123 ? -0.574 -5.867 -1.732 1.00 87.06 123 CYS A O 1
ATOM 1035 N N . TRP A 1 124 ? -0.867 -6.661 -3.813 1.00 87.75 124 TRP A N 1
ATOM 1036 C CA . TRP A 1 124 ? -2.205 -7.204 -3.557 1.00 87.75 124 TRP A CA 1
ATOM 1037 C C . TRP A 1 124 ? -2.232 -8.221 -2.419 1.00 87.75 124 TRP A C 1
ATOM 1039 O O . TRP A 1 124 ? -3.134 -8.178 -1.586 1.00 87.75 124 TRP A O 1
ATOM 1049 N N . SER A 1 125 ? -1.227 -9.093 -2.330 1.00 91.06 125 SER A N 1
ATOM 1050 C CA . SER A 1 125 ? -1.116 -10.048 -1.223 1.00 91.06 125 SER A CA 1
ATOM 1051 C C . SER A 1 125 ? -0.989 -9.320 0.116 1.00 91.06 125 SER A C 1
ATOM 1053 O O . SER A 1 125 ? -1.727 -9.620 1.052 1.00 91.06 125 SER A O 1
ATOM 1055 N N . CYS A 1 126 ? -0.110 -8.317 0.202 1.00 90.88 126 CYS A N 1
ATOM 1056 C CA . CYS A 1 126 ? 0.071 -7.523 1.419 1.00 90.88 126 CYS A CA 1
ATOM 1057 C C . CYS A 1 126 ? -1.208 -6.789 1.823 1.00 90.88 126 CYS A C 1
ATOM 1059 O O . CYS A 1 126 ? -1.528 -6.747 3.008 1.00 90.88 126 CYS A O 1
ATOM 1061 N N . ILE A 1 127 ? -1.955 -6.264 0.849 1.00 87.44 127 ILE A N 1
ATOM 1062 C CA . ILE A 1 127 ? -3.243 -5.606 1.083 1.00 87.44 127 ILE A CA 1
ATOM 1063 C C . ILE A 1 127 ? -4.254 -6.603 1.626 1.00 87.44 127 ILE A C 1
ATOM 1065 O O . ILE A 1 127 ? -4.840 -6.346 2.669 1.00 87.44 127 ILE A O 1
ATOM 1069 N N . ILE A 1 128 ? -4.440 -7.749 0.969 1.00 90.94 128 ILE A N 1
ATOM 1070 C CA . ILE A 1 128 ? -5.406 -8.766 1.402 1.00 90.94 128 ILE A CA 1
ATOM 1071 C C . ILE A 1 128 ? -5.091 -9.223 2.829 1.00 90.94 128 ILE A C 1
ATOM 1073 O O . ILE A 1 128 ? -5.976 -9.228 3.684 1.00 90.94 128 ILE A O 1
ATOM 1077 N N . PHE A 1 129 ? -3.828 -9.546 3.120 1.00 93.19 129 PHE A N 1
ATOM 1078 C CA . PHE A 1 129 ? -3.428 -9.929 4.471 1.00 93.19 129 PHE A CA 1
ATOM 1079 C C . PHE A 1 129 ? -3.609 -8.783 5.471 1.00 93.19 129 PHE A C 1
ATOM 1081 O O . PHE A 1 129 ? -4.138 -9.014 6.558 1.00 93.19 129 PHE A O 1
ATOM 1088 N N . GLY A 1 130 ? -3.240 -7.553 5.107 1.00 90.44 130 GLY A N 1
ATOM 1089 C CA . GLY A 1 130 ? -3.459 -6.359 5.925 1.00 90.44 130 GLY A CA 1
ATOM 1090 C C . GLY A 1 130 ? -4.932 -6.182 6.295 1.00 90.44 130 GLY A C 1
ATOM 1091 O O . GLY A 1 130 ? -5.265 -6.126 7.480 1.00 90.44 130 GLY A O 1
ATOM 1092 N N . GLN A 1 131 ? -5.824 -6.247 5.303 1.00 90.12 131 GLN A N 1
ATOM 1093 C CA . GLN A 1 131 ? -7.273 -6.156 5.492 1.00 90.12 131 GLN A CA 1
ATOM 1094 C C . GLN A 1 131 ? -7.801 -7.236 6.436 1.00 90.12 131 GLN A C 1
ATOM 1096 O O . GLN A 1 131 ? -8.613 -6.941 7.309 1.00 90.12 131 GLN A O 1
ATOM 1101 N N . ILE A 1 132 ? -7.320 -8.479 6.326 1.00 9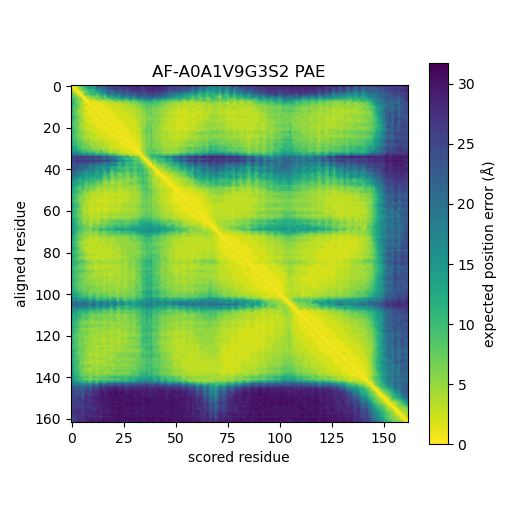2.69 132 ILE A N 1
ATOM 1102 C CA . ILE A 1 132 ? -7.709 -9.552 7.252 1.00 92.69 132 ILE A CA 1
ATOM 1103 C C . ILE A 1 132 ? -7.347 -9.166 8.691 1.00 92.69 132 ILE A C 1
ATOM 1105 O O . ILE A 1 132 ? -8.191 -9.254 9.585 1.00 92.69 132 ILE A O 1
ATOM 1109 N N . PHE A 1 133 ? -6.125 -8.685 8.936 1.00 90.19 133 PHE A N 1
ATOM 1110 C CA . PHE A 1 133 ? -5.716 -8.252 10.275 1.00 90.19 133 PHE A CA 1
ATOM 1111 C C . PHE A 1 133 ? -6.463 -7.007 10.753 1.00 90.19 133 PHE A C 1
ATOM 1113 O O . PHE A 1 133 ? -6.777 -6.905 11.942 1.00 90.19 133 PHE A O 1
ATOM 1120 N N . PHE A 1 134 ? -6.785 -6.086 9.849 1.00 87.19 134 PHE A N 1
ATOM 1121 C CA . PHE A 1 134 ? -7.601 -4.920 10.148 1.00 87.19 134 PHE A CA 1
ATOM 1122 C C . PHE A 1 134 ? -9.014 -5.327 10.580 1.00 87.19 134 PHE A C 1
ATOM 1124 O O . PHE A 1 134 ? -9.466 -4.927 11.653 1.00 87.19 134 PHE A O 1
ATOM 1131 N N . ILE A 1 135 ? -9.675 -6.203 9.820 1.00 89.31 135 ILE A N 1
ATOM 1132 C CA . ILE A 1 135 ? -10.996 -6.749 10.150 1.00 89.31 135 ILE A CA 1
ATOM 1133 C C . ILE A 1 135 ? -10.948 -7.479 11.492 1.00 89.31 135 ILE A C 1
ATOM 1135 O O . ILE A 1 135 ? -11.796 -7.231 12.344 1.00 89.31 135 ILE A O 1
ATOM 1139 N N . VAL A 1 136 ? -9.938 -8.318 11.739 1.00 88.75 136 VAL A N 1
ATOM 1140 C CA . VAL A 1 136 ? -9.768 -8.998 13.035 1.00 88.75 136 VAL A CA 1
ATOM 1141 C C . VAL A 1 136 ? -9.618 -7.988 14.174 1.00 88.75 136 VAL A C 1
ATOM 1143 O O . VAL A 1 136 ? -10.242 -8.159 15.224 1.00 88.75 136 VAL A O 1
ATOM 1146 N N . ALA A 1 137 ? -8.841 -6.918 13.981 1.00 85.19 137 ALA A N 1
ATOM 1147 C CA . ALA A 1 137 ? -8.679 -5.861 14.976 1.00 85.19 137 ALA A CA 1
ATOM 1148 C C . ALA A 1 137 ? -10.007 -5.145 15.271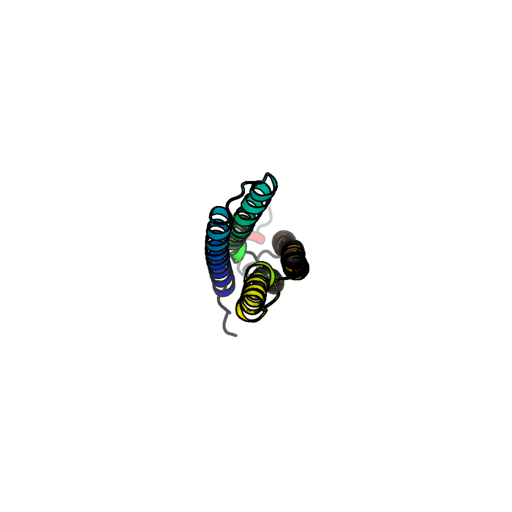 1.00 85.19 137 ALA A C 1
ATOM 1150 O O . ALA A 1 137 ? -10.321 -4.888 16.435 1.00 85.19 137 ALA A O 1
ATOM 1151 N N . VAL A 1 138 ? -10.804 -4.863 14.237 1.00 85.62 138 VAL A N 1
ATOM 1152 C CA . VAL A 1 138 ? -12.134 -4.252 14.357 1.00 85.62 138 VAL A CA 1
ATOM 1153 C C . VAL A 1 138 ? -13.100 -5.205 15.064 1.00 85.62 138 VAL A C 1
ATOM 1155 O O . VAL A 1 138 ? -13.681 -4.841 16.083 1.00 85.62 138 VAL A O 1
ATOM 1158 N N . VAL A 1 139 ? -13.244 -6.441 14.588 1.00 87.62 139 VAL A N 1
ATOM 1159 C CA . VAL A 1 139 ? -14.178 -7.432 15.142 1.00 87.62 139 VAL A CA 1
ATOM 1160 C C . VAL A 1 139 ? -13.856 -7.729 16.601 1.00 87.62 139 VAL A C 1
ATOM 1162 O O . VAL A 1 139 ? -14.758 -7.694 17.431 1.00 87.62 139 VAL A O 1
ATOM 1165 N N . ARG A 1 140 ? -12.582 -7.934 16.964 1.00 82.25 140 ARG A N 1
ATOM 1166 C CA . ARG A 1 140 ? -12.186 -8.143 18.369 1.00 82.25 140 ARG A CA 1
ATOM 1167 C C . ARG A 1 140 ? -12.508 -6.946 19.257 1.00 82.25 140 ARG A C 1
ATOM 1169 O O . ARG A 1 140 ? -12.869 -7.131 20.417 1.00 82.25 140 ARG A O 1
ATOM 1176 N N . ASN A 1 141 ? -12.398 -5.731 18.723 1.00 79.31 141 ASN A N 1
ATOM 1177 C CA . ASN A 1 141 ? -12.740 -4.514 19.450 1.00 79.31 141 ASN A CA 1
ATOM 1178 C C . ASN A 1 141 ? -14.235 -4.469 19.818 1.00 79.31 141 ASN A C 1
ATOM 1180 O O . ASN A 1 141 ? -14.578 -4.118 20.942 1.00 79.31 141 ASN A O 1
ATOM 1184 N N . TYR A 1 142 ? -15.119 -4.884 18.907 1.00 79.69 142 TYR A N 1
ATOM 1185 C CA . TYR A 1 142 ? -16.567 -4.922 19.156 1.00 79.69 142 TYR A CA 1
ATOM 1186 C C . TYR A 1 142 ? -17.049 -6.208 19.847 1.00 79.69 142 TYR A C 1
ATOM 1188 O O . TYR A 1 142 ? -18.058 -6.179 20.549 1.00 79.69 142 TYR A O 1
ATOM 1196 N N . SER A 1 143 ? -16.335 -7.323 19.675 1.00 77.75 143 SER A N 1
ATOM 1197 C CA . SER A 1 143 ? -16.657 -8.615 20.292 1.00 77.75 143 SER A CA 1
ATOM 1198 C C . SER A 1 143 ? -16.258 -8.680 21.764 1.00 77.75 143 SER A C 1
ATOM 1200 O O . SER A 1 143 ? -16.884 -9.419 22.519 1.00 77.75 143 SER A O 1
ATOM 1202 N N . ASN A 1 144 ? -15.275 -7.886 22.203 1.00 64.25 144 ASN A N 1
ATOM 1203 C CA . ASN A 1 144 ? -14.994 -7.674 23.623 1.00 64.25 144 ASN A CA 1
ATOM 1204 C C . ASN A 1 144 ? -16.051 -6.749 24.256 1.00 64.25 144 ASN A C 1
ATOM 1206 O O . ASN A 1 144 ? -15.741 -5.699 24.820 1.00 64.25 144 ASN A O 1
ATOM 1210 N N . LYS A 1 145 ? -17.324 -7.155 24.198 1.00 56.47 145 LYS A N 1
ATOM 1211 C CA . LYS A 1 145 ? -18.327 -6.729 25.174 1.00 56.47 145 LYS A CA 1
ATOM 1212 C C . LYS A 1 145 ? -17.985 -7.437 26.478 1.00 56.47 145 LYS A C 1
ATOM 1214 O O . LYS A 1 145 ? -18.460 -8.542 26.661 1.00 56.47 145 LYS A O 1
ATOM 1219 N N . ASN A 1 146 ? -17.076 -6.869 27.273 1.00 49.22 146 ASN A N 1
ATOM 1220 C CA . ASN A 1 146 ? -16.830 -7.117 28.705 1.00 49.22 146 ASN A CA 1
ATOM 1221 C C . ASN A 1 146 ? -15.614 -6.249 29.104 1.00 49.22 146 ASN A C 1
ATOM 1223 O O . ASN A 1 146 ? -14.595 -6.225 28.410 1.00 49.22 146 ASN A O 1
ATOM 1227 N N . THR A 1 147 ? -15.631 -5.422 30.139 1.00 45.03 147 THR A N 1
ATOM 1228 C CA . THR A 1 147 ? -16.465 -5.351 31.338 1.00 45.03 147 THR A CA 1
ATOM 1229 C C . THR A 1 147 ? -16.786 -3.871 31.552 1.00 45.03 147 THR A C 1
ATOM 1231 O O . THR A 1 147 ? -15.892 -3.028 31.424 1.00 45.03 147 THR A O 1
ATOM 1234 N N . LEU A 1 148 ? -18.044 -3.545 31.861 1.00 51.81 148 LEU A N 1
ATOM 1235 C CA . LEU A 1 148 ? -18.345 -2.328 32.617 1.00 51.81 148 LEU A CA 1
ATOM 1236 C C . LEU A 1 148 ? -17.374 -2.283 33.809 1.00 51.81 148 LEU A C 1
ATOM 1238 O O . LEU A 1 148 ? -17.050 -3.334 34.369 1.00 51.81 148 LEU A O 1
ATOM 1242 N N . GLN A 1 149 ? -16.831 -1.100 34.097 1.00 48.12 149 GLN A N 1
ATOM 1243 C CA . GLN A 1 149 ? -15.943 -0.856 35.237 1.00 48.12 149 GLN A CA 1
ATOM 1244 C C . GLN A 1 149 ? -16.442 -1.602 36.487 1.00 48.12 149 GLN A C 1
ATOM 1246 O O . GLN A 1 149 ? -17.658 -1.681 36.672 1.00 48.12 149 GLN A O 1
ATOM 1251 N N . PRO A 1 150 ? -15.546 -2.146 37.335 1.00 46.41 150 PRO A N 1
ATOM 1252 C CA . PRO A 1 150 ? -15.967 -2.636 38.642 1.00 46.41 150 PR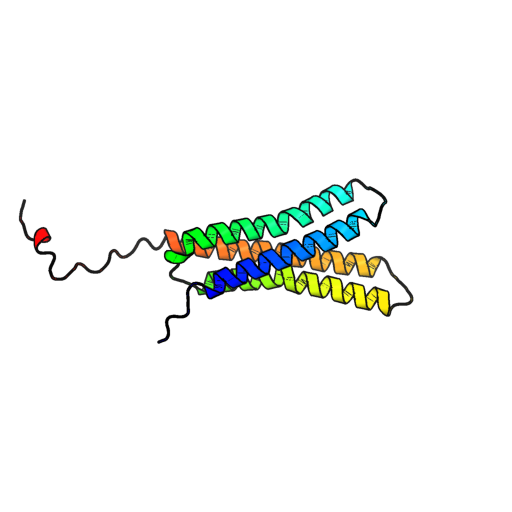O A CA 1
ATOM 1253 C C . PRO A 1 150 ? -16.772 -1.527 39.320 1.00 46.41 150 PRO A C 1
ATOM 1255 O O . PRO A 1 150 ? -16.351 -0.367 39.276 1.00 46.41 150 PRO A O 1
ATOM 1258 N N . ALA A 1 151 ? -17.946 -1.899 39.837 1.00 51.25 151 ALA A N 1
ATOM 1259 C CA . ALA A 1 151 ? -18.840 -1.013 40.562 1.00 51.25 151 ALA A CA 1
ATOM 1260 C C . ALA A 1 151 ? -18.021 -0.145 41.519 1.00 51.25 151 ALA A C 1
ATOM 1262 O O . ALA A 1 151 ? -17.131 -0.646 42.216 1.00 51.25 151 ALA A O 1
ATOM 1263 N N . ASP A 1 152 ? -18.290 1.156 41.486 1.00 53.50 152 ASP A N 1
ATOM 1264 C CA . ASP A 1 152 ? -17.815 2.068 42.511 1.00 53.50 152 ASP A CA 1
ATOM 1265 C C . ASP A 1 152 ? -18.180 1.442 43.871 1.00 53.50 152 ASP A C 1
ATOM 1267 O O . ASP A 1 152 ? -19.351 1.110 44.074 1.00 53.50 152 ASP A O 1
ATOM 1271 N N . PRO A 1 153 ? -17.228 1.206 44.791 1.00 54.69 153 PRO A N 1
ATOM 1272 C CA . PRO A 1 153 ? -17.545 0.654 46.107 1.00 54.69 153 PRO A CA 1
ATOM 1273 C C . PRO A 1 153 ? -18.511 1.540 46.917 1.00 54.69 153 PRO A C 1
ATOM 1275 O O . PRO A 1 153 ? -18.974 1.110 47.968 1.00 54.69 153 PRO A O 1
ATOM 1278 N N . ASN A 1 154 ? -18.831 2.746 46.432 1.00 56.12 154 ASN A N 1
ATOM 1279 C CA . ASN A 1 154 ? -19.830 3.652 46.992 1.00 56.12 154 ASN A CA 1
ATOM 1280 C C . ASN A 1 154 ? -21.189 3.646 46.261 1.00 56.12 154 ASN A C 1
ATOM 1282 O O . ASN A 1 154 ? -21.989 4.557 46.488 1.00 56.12 154 ASN A O 1
ATOM 1286 N N . ASP A 1 155 ? -21.486 2.667 45.398 1.00 57.75 155 ASP A N 1
ATOM 1287 C CA . ASP A 1 155 ? -22.786 2.573 44.714 1.00 57.75 155 ASP A CA 1
ATOM 1288 C C . ASP A 1 155 ? -23.906 2.042 45.639 1.00 57.75 155 ASP A C 1
ATOM 1290 O O . ASP A 1 155 ? -24.481 0.966 45.455 1.00 57.75 155 ASP A O 1
ATOM 1294 N N . LEU A 1 156 ? -24.215 2.843 46.664 1.00 55.97 156 LEU A N 1
ATOM 1295 C CA . LEU A 1 156 ? -25.266 2.648 47.672 1.00 55.97 156 LEU A CA 1
ATOM 1296 C C . LEU A 1 156 ? -26.690 2.636 47.080 1.00 55.97 156 LEU A C 1
ATOM 1298 O O . LEU A 1 156 ? -27.651 2.325 47.779 1.00 55.97 156 LEU A O 1
ATOM 1302 N N . LEU A 1 157 ? -26.852 2.980 45.798 1.00 58.09 157 LEU A N 1
ATOM 1303 C CA . LEU A 1 157 ? -28.141 2.964 45.097 1.00 58.09 157 LEU A CA 1
ATOM 1304 C C . LEU A 1 157 ? -28.587 1.553 44.688 1.00 58.09 157 LEU A C 1
ATOM 1306 O O . LEU A 1 157 ? -29.758 1.358 44.371 1.00 58.09 157 LEU A O 1
ATOM 1310 N N . SER A 1 158 ? -27.679 0.575 44.715 1.00 57.78 158 SER A N 1
ATOM 1311 C CA . SER A 1 158 ? -27.977 -0.823 44.385 1.00 57.78 158 SER A CA 1
ATOM 1312 C C . SER A 1 158 ? -28.572 -1.634 45.548 1.00 57.78 158 SER A C 1
ATOM 1314 O O . SER A 1 158 ? -29.065 -2.738 45.325 1.00 57.78 158 SER A O 1
ATOM 1316 N N . GLU A 1 159 ? -28.580 -1.086 46.771 1.00 52.81 159 GLU A N 1
ATOM 1317 C CA . GLU A 1 159 ? -29.057 -1.769 47.986 1.00 52.81 159 GLU A CA 1
ATOM 1318 C C . GLU A 1 159 ? -30.501 -1.425 48.389 1.00 52.81 159 GLU A C 1
ATOM 1320 O O . GLU A 1 159 ? -30.999 -1.955 49.381 1.00 52.81 159 GLU A O 1
ATOM 1325 N N . LEU A 1 160 ? -31.206 -0.561 47.652 1.00 55.25 160 LEU A N 1
ATOM 1326 C CA . LEU A 1 160 ? -32.606 -0.256 47.959 1.00 55.25 160 LEU A CA 1
ATOM 1327 C C . LEU A 1 160 ? -33.520 -1.381 47.433 1.00 55.25 160 LEU A C 1
ATOM 1329 O O . LEU A 1 160 ? -33.601 -1.562 46.215 1.00 55.25 160 LEU A O 1
ATOM 1333 N N . PRO A 1 161 ? -34.217 -2.140 48.306 1.00 51.69 161 PRO A N 1
ATOM 1334 C CA . PRO A 1 161 ? -35.185 -3.130 47.857 1.00 51.69 161 PRO A CA 1
ATOM 1335 C C . PRO A 1 161 ? -36.393 -2.416 47.241 1.00 51.69 161 PRO A C 1
ATOM 1337 O O . PRO A 1 161 ? -36.992 -1.539 47.869 1.00 51.69 161 PRO A O 1
ATOM 1340 N N . GLY A 1 162 ? -36.711 -2.786 45.999 1.00 49.12 162 GLY A N 1
ATOM 1341 C CA . GLY A 1 162 ? -37.993 -2.483 45.361 1.00 49.12 162 GLY A CA 1
ATOM 1342 C C . GLY A 1 162 ? -39.120 -3.352 45.896 1.00 49.12 162 GLY A C 1
ATOM 1343 O O . GLY A 1 162 ? -38.829 -4.483 46.350 1.00 49.12 162 GLY A O 1
#

Organism: NCBI:txid1703345

Radius of gyration: 22.78 Å; Cα contacts (8 Å, |Δi|>4): 88; chains: 1; bounding box: 61×22×75 Å